Protein AF-A0A4R4JXH7-F1 (afdb_monomer)

Foldseek 3Di:
DDDDVQKDADPVFRKIKRFDADPVRHTQWIWIDHVVVRDIDTGGDQDDDFDPVDADDDPDPVLQVLVLQQLLCLQVAAPSLVPRPQADPLSNVVSNVHDPDNQFRPGWGWGDKDQCPPVQDDASNADFGMWTKTDTPDPDPAKIKIFTAHPVNHTRDIDIDGD

Structure (mmCIF, N/CA/C/O backbone):
data_AF-A0A4R4JXH7-F1
#
_entry.id   AF-A0A4R4JXH7-F1
#
loop_
_atom_site.group_PDB
_atom_site.id
_atom_site.type_symbol
_atom_site.label_atom_id
_atom_site.label_alt_id
_atom_site.label_comp_id
_atom_site.label_asym_id
_atom_site.label_entity_id
_atom_site.label_seq_id
_atom_site.pdbx_PDB_ins_code
_atom_site.Cartn_x
_atom_site.Cartn_y
_atom_site.Cartn_z
_atom_site.occupancy
_atom_site.B_iso_or_equiv
_atom_site.auth_seq_id
_atom_site.auth_comp_id
_atom_site.auth_asym_id
_atom_site.auth_atom_id
_atom_site.pdbx_PDB_model_num
ATOM 1 N N . MET A 1 1 ? 18.969 11.775 -13.639 1.00 89.25 1 MET A N 1
ATOM 2 C CA . MET A 1 1 ? 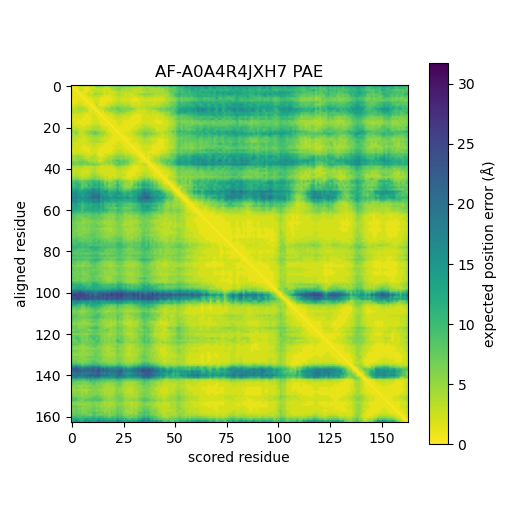19.242 12.101 -15.055 1.00 89.25 1 MET A CA 1
ATOM 3 C C . MET A 1 1 ? 18.867 10.934 -15.953 1.00 89.25 1 MET A C 1
ATOM 5 O O . MET A 1 1 ? 19.223 9.813 -15.602 1.00 89.25 1 MET A O 1
ATOM 9 N N . PRO A 1 2 ? 18.150 11.160 -17.067 1.00 93.50 2 PRO A N 1
ATOM 10 C CA . PRO A 1 2 ? 17.908 10.116 -18.061 1.00 93.50 2 PRO A CA 1
ATOM 11 C C . PRO A 1 2 ? 19.225 9.732 -18.748 1.00 93.50 2 PRO A C 1
ATOM 13 O O . PRO A 1 2 ? 20.011 10.609 -19.102 1.00 93.50 2 PRO A O 1
ATOM 16 N N . VAL A 1 3 ? 19.470 8.435 -18.922 1.00 94.94 3 VAL A N 1
ATOM 17 C CA . VAL A 1 3 ? 20.690 7.911 -19.578 1.00 94.94 3 VAL A CA 1
ATOM 18 C C . VAL A 1 3 ? 20.390 6.921 -20.703 1.00 94.94 3 VAL A C 1
ATOM 20 O O . VAL A 1 3 ? 21.246 6.672 -21.545 1.00 94.94 3 VAL A O 1
ATOM 23 N N . ALA A 1 4 ? 19.173 6.380 -20.737 1.00 93.25 4 ALA A N 1
ATOM 24 C CA . ALA A 1 4 ? 18.626 5.592 -21.833 1.00 93.25 4 ALA A CA 1
ATOM 25 C C . ALA A 1 4 ? 17.092 5.632 -21.763 1.00 93.25 4 ALA A C 1
ATOM 27 O O . ALA A 1 4 ? 16.517 6.175 -20.814 1.00 93.25 4 ALA A O 1
ATOM 28 N N . THR A 1 5 ? 16.420 5.033 -22.747 1.00 92.94 5 THR A N 1
ATOM 29 C CA . THR A 1 5 ? 14.971 4.807 -22.690 1.00 92.94 5 THR A CA 1
ATOM 30 C C . THR A 1 5 ? 14.612 4.085 -21.393 1.00 92.94 5 THR A C 1
ATOM 32 O O . THR A 1 5 ? 15.163 3.026 -21.111 1.00 92.94 5 THR A O 1
ATOM 35 N N . ASN A 1 6 ? 13.697 4.663 -20.609 1.00 94.25 6 ASN A N 1
ATOM 36 C CA . ASN A 1 6 ? 13.238 4.143 -19.316 1.00 94.25 6 ASN A CA 1
ATOM 37 C C . ASN A 1 6 ? 14.316 4.013 -18.223 1.00 94.25 6 ASN A C 1
ATOM 39 O O . ASN A 1 6 ? 14.006 3.494 -17.152 1.00 94.25 6 ASN A O 1
ATOM 43 N N . THR A 1 7 ? 15.542 4.502 -18.437 1.00 96.19 7 THR A N 1
ATOM 44 C CA . THR A 1 7 ? 16.637 4.397 -17.463 1.00 96.19 7 THR A CA 1
ATOM 45 C C . THR A 1 7 ? 17.077 5.764 -16.966 1.00 96.19 7 THR A C 1
ATOM 47 O O . THR A 1 7 ? 17.442 6.653 -17.742 1.00 96.19 7 THR A O 1
ATOM 50 N N . PHE A 1 8 ? 17.128 5.894 -15.646 1.00 96.50 8 PHE A N 1
ATOM 51 C CA . PHE A 1 8 ? 17.543 7.096 -14.941 1.00 96.50 8 PHE A CA 1
ATOM 52 C C . PHE A 1 8 ? 18.640 6.760 -13.933 1.00 96.50 8 PHE A C 1
ATOM 54 O O . PHE A 1 8 ? 18.604 5.711 -13.299 1.00 96.50 8 PHE A O 1
ATOM 61 N N . THR A 1 9 ? 19.603 7.660 -13.755 1.00 95.81 9 THR A N 1
ATOM 62 C CA . THR A 1 9 ? 20.640 7.565 -12.716 1.00 95.81 9 THR A CA 1
ATOM 63 C C . THR A 1 9 ? 20.560 8.749 -11.762 1.00 95.81 9 THR A C 1
ATOM 65 O O . THR A 1 9 ? 20.190 9.854 -12.174 1.00 95.81 9 THR A O 1
ATOM 68 N N . SER A 1 10 ? 20.904 8.535 -10.496 1.00 93.44 10 SER A N 1
ATOM 69 C CA . SER A 1 10 ? 21.142 9.623 -9.546 1.00 93.44 10 SER A CA 1
ATOM 70 C C . SER A 1 10 ? 22.451 10.349 -9.890 1.00 93.44 10 SER A C 1
ATOM 72 O O . SER A 1 10 ? 23.369 9.737 -10.434 1.00 93.44 10 SER A O 1
ATOM 74 N N . ASN A 1 11 ? 22.514 11.654 -9.605 1.00 92.38 11 ASN A N 1
ATOM 75 C CA . ASN A 1 11 ? 23.754 12.441 -9.693 1.00 92.38 11 ASN A CA 1
ATOM 76 C C . ASN A 1 11 ? 24.554 12.400 -8.384 1.00 92.38 11 ASN A C 1
ATOM 78 O O . ASN A 1 11 ? 25.752 12.656 -8.396 1.00 92.38 11 ASN A O 1
ATOM 82 N N . ASP A 1 12 ? 23.889 12.070 -7.275 1.00 92.00 12 ASP A N 1
ATOM 83 C CA . ASP A 1 12 ? 24.464 12.132 -5.927 1.00 92.00 12 ASP A CA 1
ATOM 84 C C . ASP A 1 12 ? 24.869 10.751 -5.401 1.00 92.00 12 ASP A C 1
ATOM 86 O O . ASP A 1 12 ? 25.605 10.635 -4.426 1.00 92.00 12 ASP A O 1
ATOM 90 N N . ARG A 1 13 ? 24.337 9.687 -6.011 1.00 90.94 13 ARG A N 1
ATOM 91 C CA . ARG A 1 13 ? 24.540 8.294 -5.600 1.00 90.94 13 ARG A CA 1
ATOM 92 C C . ARG A 1 13 ? 24.759 7.420 -6.823 1.00 90.94 13 ARG A C 1
ATOM 94 O O . ARG A 1 13 ? 24.193 7.695 -7.881 1.00 90.94 13 ARG A O 1
ATOM 101 N N . ASN A 1 14 ? 25.489 6.320 -6.670 1.00 93.06 14 ASN A N 1
ATOM 102 C CA . ASN A 1 14 ? 25.719 5.353 -7.743 1.00 93.06 14 ASN A CA 1
ATOM 103 C C . ASN A 1 14 ? 24.520 4.402 -7.926 1.00 93.06 14 ASN A C 1
ATOM 105 O O . ASN A 1 14 ? 24.636 3.174 -7.925 1.00 93.06 14 ASN A O 1
ATOM 109 N N . VAL A 1 15 ? 23.336 5.002 -8.045 1.00 95.06 15 VAL A N 1
ATOM 110 C CA . VAL A 1 15 ? 22.042 4.329 -8.089 1.00 95.06 15 VAL A CA 1
ATOM 111 C C . VAL A 1 15 ? 21.370 4.614 -9.422 1.00 95.06 15 VAL A C 1
ATOM 113 O O . VAL A 1 15 ? 21.328 5.759 -9.875 1.00 95.06 15 VAL A O 1
ATOM 116 N N . SER A 1 16 ? 20.792 3.581 -10.028 1.00 95.56 16 SER A N 1
ATOM 117 C CA . SER A 1 16 ? 19.998 3.699 -11.249 1.00 95.56 16 SER A CA 1
ATOM 118 C C . SER A 1 16 ? 18.668 2.966 -11.138 1.00 95.56 16 SER A C 1
ATOM 120 O O . SER A 1 16 ? 18.547 1.963 -10.439 1.00 95.56 16 SER A O 1
ATOM 122 N N . VAL A 1 17 ? 17.672 3.488 -11.844 1.00 96.62 17 VAL A N 1
ATOM 123 C CA . VAL A 1 17 ? 16.327 2.930 -11.955 1.00 96.62 17 VAL A CA 1
ATOM 124 C C . VAL A 1 17 ? 16.047 2.678 -13.427 1.00 96.62 17 VAL A C 1
ATOM 126 O O . VAL A 1 17 ? 16.239 3.571 -14.251 1.00 96.62 17 VAL A O 1
ATOM 129 N N . THR A 1 18 ? 15.600 1.471 -13.761 1.00 97.00 18 THR A N 1
ATOM 130 C CA . THR A 1 18 ? 15.134 1.119 -15.110 1.00 97.00 18 THR A CA 1
ATOM 131 C C . THR A 1 18 ? 13.687 0.666 -15.040 1.00 97.00 18 THR A C 1
ATOM 133 O O . THR A 1 18 ? 13.406 -0.336 -14.391 1.00 97.00 18 THR A O 1
ATOM 136 N N . PHE A 1 19 ? 12.772 1.384 -15.686 1.00 96.19 19 PHE A N 1
ATOM 137 C CA . PHE A 1 19 ? 11.359 1.014 -15.708 1.00 96.19 19 PHE A CA 1
ATOM 138 C C . PHE A 1 19 ? 11.099 -0.129 -16.689 1.00 96.19 19 PHE A C 1
ATOM 140 O O . PHE A 1 19 ? 11.513 -0.084 -17.850 1.00 96.19 19 PHE A O 1
ATOM 147 N N . THR A 1 20 ? 10.359 -1.128 -16.221 1.00 94.81 20 THR A N 1
ATOM 148 C CA . THR A 1 20 ? 9.8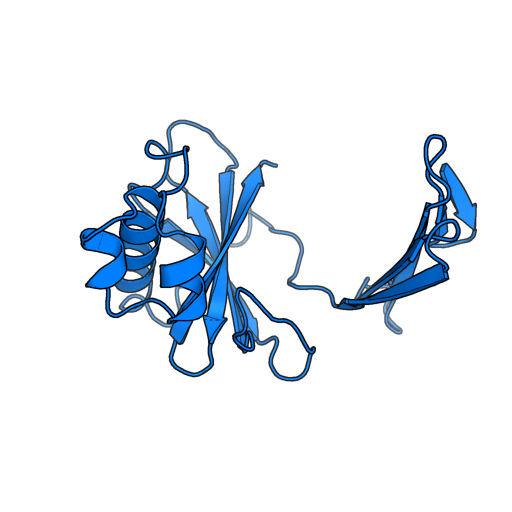50 -2.230 -17.038 1.00 94.81 20 THR A CA 1
ATOM 149 C C . THR A 1 20 ? 8.489 -1.831 -17.588 1.00 94.81 20 THR A C 1
ATOM 151 O O . THR A 1 20 ? 7.644 -1.342 -16.837 1.00 94.81 20 THR A O 1
ATOM 154 N N . VAL A 1 21 ? 8.274 -2.035 -18.888 1.00 93.50 21 VAL A N 1
ATOM 155 C CA . VAL A 1 21 ? 7.008 -1.734 -19.569 1.00 93.50 21 VAL A CA 1
ATOM 156 C C . VAL A 1 21 ? 6.416 -2.990 -20.202 1.00 93.50 21 VAL A C 1
ATOM 158 O O . VAL A 1 21 ? 7.158 -3.874 -20.633 1.00 93.50 21 VAL A O 1
ATOM 161 N N . ASP A 1 22 ? 5.089 -3.084 -20.240 1.00 90.25 22 ASP A N 1
ATOM 162 C CA . ASP A 1 22 ? 4.378 -4.125 -20.983 1.00 90.25 22 ASP A CA 1
ATOM 163 C C . ASP A 1 22 ? 4.354 -3.841 -22.499 1.00 90.25 22 ASP A C 1
ATOM 165 O O . ASP A 1 22 ? 4.856 -2.822 -22.981 1.00 90.25 22 ASP A O 1
ATOM 169 N N . ALA A 1 23 ? 3.741 -4.748 -23.267 1.00 90.88 23 ALA A N 1
ATOM 170 C CA . ALA A 1 23 ? 3.596 -4.614 -24.719 1.00 90.88 23 ALA A CA 1
ATOM 171 C C . ALA A 1 23 ? 2.777 -3.381 -25.156 1.00 90.88 23 ALA A C 1
ATOM 173 O O . ALA A 1 23 ? 2.876 -2.964 -26.308 1.00 90.88 23 ALA A O 1
ATOM 174 N N . ASN A 1 24 ? 1.991 -2.794 -24.250 1.00 89.94 24 ASN A N 1
ATOM 175 C CA . ASN A 1 24 ? 1.190 -1.594 -24.487 1.00 89.94 24 ASN A CA 1
ATOM 176 C C . ASN A 1 24 ? 1.921 -0.310 -24.049 1.00 89.94 24 ASN A C 1
ATOM 178 O O . ASN A 1 24 ? 1.366 0.781 -24.158 1.00 89.94 24 ASN A O 1
ATOM 182 N N . GLY A 1 25 ? 3.157 -0.422 -23.551 1.00 88.25 25 GLY A N 1
ATOM 183 C CA . GLY A 1 25 ? 3.945 0.703 -23.053 1.00 88.25 25 GLY A CA 1
ATOM 184 C C . GLY A 1 25 ? 3.597 1.130 -21.625 1.00 88.25 25 GLY A C 1
ATOM 185 O O . GLY A 1 25 ? 4.092 2.161 -21.165 1.00 88.25 25 GLY A O 1
ATOM 186 N N . HIS A 1 26 ? 2.781 0.369 -20.892 1.00 88.25 26 HIS A N 1
ATOM 187 C CA . HIS A 1 26 ? 2.486 0.674 -19.496 1.00 88.25 26 HIS A CA 1
ATOM 188 C C . HIS A 1 26 ? 3.615 0.200 -18.591 1.00 88.25 26 HIS A C 1
ATOM 190 O O . HIS A 1 26 ? 4.045 -0.947 -18.666 1.00 88.25 26 HIS A O 1
ATOM 196 N N . VAL A 1 27 ? 4.053 1.060 -17.671 1.00 90.25 27 VAL A N 1
ATOM 197 C CA . VAL A 1 27 ? 5.014 0.674 -16.632 1.00 90.25 27 VAL A CA 1
ATOM 198 C C . VAL A 1 27 ? 4.399 -0.395 -15.729 1.00 90.25 27 VAL A C 1
ATOM 200 O O . VAL A 1 27 ? 3.349 -0.151 -15.130 1.00 90.25 27 VAL A O 1
ATOM 203 N N . THR A 1 28 ? 5.077 -1.534 -15.592 1.00 89.81 28 THR A N 1
ATOM 204 C CA . THR A 1 28 ? 4.697 -2.681 -14.743 1.00 89.81 28 THR A CA 1
ATOM 205 C C . THR A 1 28 ? 5.596 -2.849 -13.520 1.00 89.81 28 THR A C 1
ATOM 207 O O . THR A 1 28 ? 5.284 -3.629 -12.622 1.00 89.81 28 THR A O 1
ATOM 210 N N . GLY A 1 29 ? 6.687 -2.092 -13.451 1.00 92.75 29 GLY A N 1
ATOM 211 C CA . GLY A 1 29 ? 7.618 -2.084 -12.333 1.00 92.75 29 GLY A CA 1
ATOM 212 C C . GLY A 1 29 ? 8.900 -1.351 -12.696 1.00 92.75 29 GLY A C 1
ATOM 213 O O . GLY A 1 29 ? 8.983 -0.680 -13.728 1.00 92.75 29 GLY A O 1
ATOM 214 N N . PHE A 1 30 ? 9.915 -1.496 -11.860 1.00 94.75 30 PHE A N 1
ATOM 215 C CA . PHE A 1 30 ? 11.257 -1.027 -12.161 1.00 94.75 30 PHE A CA 1
ATOM 216 C C . PHE A 1 30 ? 12.312 -1.908 -11.507 1.00 94.75 30 PHE A C 1
ATOM 218 O O . PHE A 1 30 ? 12.058 -2.577 -10.511 1.00 94.75 30 PHE A O 1
ATOM 225 N N . THR A 1 31 ? 13.521 -1.863 -12.045 1.00 96.50 31 THR A N 1
ATOM 226 C CA . THR A 1 31 ? 14.705 -2.423 -11.405 1.00 96.50 31 THR A CA 1
ATOM 227 C C . THR A 1 31 ? 15.519 -1.295 -10.791 1.00 96.50 31 THR A C 1
ATOM 229 O O . THR A 1 31 ? 15.938 -0.378 -11.501 1.00 96.50 31 THR A O 1
ATOM 232 N N . LEU A 1 32 ? 15.749 -1.369 -9.481 1.00 95.44 32 LEU A N 1
ATOM 233 C CA . LEU A 1 32 ? 16.699 -0.537 -8.753 1.00 95.44 32 LEU A CA 1
ATOM 234 C C . LEU A 1 32 ? 18.060 -1.226 -8.760 1.00 95.44 32 LEU A C 1
ATOM 236 O O . LEU A 1 32 ? 18.158 -2.386 -8.366 1.00 95.44 32 LEU A O 1
ATOM 240 N N . LYS A 1 33 ? 19.105 -0.511 -9.164 1.00 96.06 33 LYS A N 1
ATOM 241 C CA . LYS A 1 33 ? 20.493 -0.962 -9.046 1.00 96.06 33 LYS A CA 1
ATOM 242 C C . LYS A 1 33 ? 21.270 0.038 -8.214 1.00 96.06 33 LYS A C 1
ATOM 244 O O . LYS A 1 33 ? 21.353 1.198 -8.610 1.00 96.06 33 LYS A O 1
ATOM 249 N N . ASP A 1 34 ? 21.853 -0.419 -7.117 1.00 94.25 34 ASP A N 1
ATOM 250 C CA . ASP A 1 34 ? 22.829 0.319 -6.320 1.00 94.25 34 ASP A CA 1
ATOM 251 C C . ASP A 1 34 ? 24.195 -0.340 -6.531 1.00 94.25 34 ASP A C 1
ATOM 253 O O . ASP A 1 34 ? 24.448 -1.454 -6.066 1.00 94.25 34 ASP A O 1
ATOM 257 N N . LYS A 1 35 ? 25.062 0.321 -7.301 1.00 88.00 35 LYS A N 1
ATOM 258 C CA . LYS A 1 35 ? 26.366 -0.240 -7.668 1.00 88.00 35 LYS A CA 1
ATOM 259 C C . LYS A 1 35 ? 27.373 -0.181 -6.527 1.00 88.00 35 LYS A C 1
ATOM 261 O O . LYS A 1 35 ? 28.286 -1.001 -6.526 1.00 88.00 35 LYS A O 1
ATOM 266 N N . ASP A 1 36 ? 27.208 0.735 -5.577 1.00 90.69 36 ASP A N 1
ATOM 267 C CA . ASP A 1 36 ? 28.113 0.830 -4.429 1.00 90.69 36 ASP A CA 1
ATOM 268 C C . ASP A 1 36 ? 27.884 -0.352 -3.478 1.00 90.69 36 ASP A C 1
ATOM 270 O O . ASP A 1 36 ? 28.831 -0.896 -2.914 1.00 90.69 36 ASP A O 1
ATOM 274 N N . GLN A 1 37 ? 26.633 -0.808 -3.368 1.00 89.88 37 GLN A N 1
ATOM 275 C CA . GLN A 1 37 ? 26.253 -1.975 -2.566 1.00 89.88 37 GLN A CA 1
ATOM 276 C C . GLN A 1 37 ? 26.241 -3.295 -3.355 1.00 89.88 37 GLN A C 1
ATOM 278 O O . GLN A 1 37 ? 25.985 -4.351 -2.779 1.00 89.88 37 GLN A O 1
ATOM 283 N N . GLY A 1 38 ? 26.487 -3.259 -4.671 1.00 90.56 38 GLY A N 1
ATOM 284 C CA . GLY A 1 38 ? 26.383 -4.435 -5.544 1.00 90.56 38 GLY A CA 1
ATOM 285 C C . GLY A 1 38 ? 24.976 -5.044 -5.573 1.00 90.56 38 GLY A C 1
ATOM 286 O O . GLY A 1 38 ? 24.824 -6.248 -5.768 1.00 90.56 38 GLY A O 1
ATOM 287 N N . TYR A 1 39 ? 23.953 -4.222 -5.339 1.00 90.38 39 TYR A N 1
ATOM 288 C CA . TYR A 1 39 ? 22.582 -4.649 -5.105 1.00 90.38 39 TYR A CA 1
ATOM 289 C C . TYR A 1 39 ? 21.685 -4.357 -6.308 1.00 90.38 39 TYR A C 1
ATOM 291 O O . TYR A 1 39 ? 21.728 -3.273 -6.893 1.00 90.38 39 TYR A O 1
ATOM 299 N N . GLU A 1 40 ? 20.829 -5.318 -6.647 1.00 93.88 40 GLU A N 1
ATOM 300 C CA . GLU A 1 40 ? 19.814 -5.193 -7.688 1.00 93.88 40 GLU A CA 1
ATOM 301 C C . GLU A 1 40 ? 18.476 -5.746 -7.189 1.00 93.88 40 GLU A C 1
ATOM 303 O O . GLU A 1 40 ? 18.408 -6.864 -6.677 1.00 93.88 40 GLU A O 1
ATOM 308 N N . ARG A 1 41 ? 17.402 -4.966 -7.350 1.00 92.94 41 ARG A N 1
ATOM 309 C CA . ARG A 1 41 ? 16.046 -5.341 -6.932 1.00 92.94 41 ARG A CA 1
ATOM 310 C C . ARG A 1 41 ? 15.037 -5.024 -8.015 1.00 92.94 41 ARG A C 1
ATOM 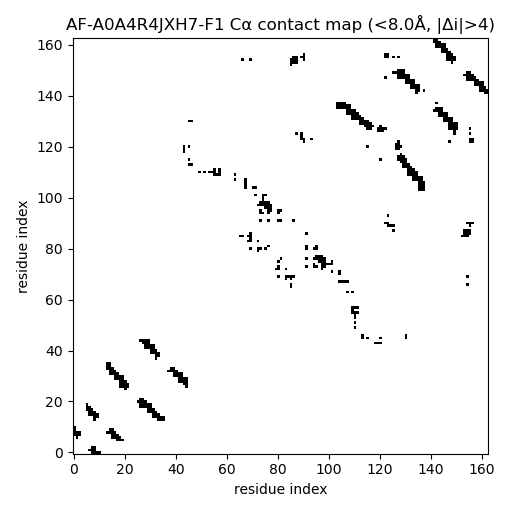312 O O . ARG A 1 41 ? 14.932 -3.874 -8.436 1.00 92.94 41 ARG A O 1
ATOM 319 N N . ALA A 1 42 ? 14.236 -6.014 -8.389 1.00 93.06 42 ALA A N 1
ATOM 320 C CA . ALA A 1 42 ? 13.005 -5.778 -9.127 1.00 93.06 42 ALA A CA 1
ATOM 321 C C . ALA A 1 42 ? 11.897 -5.343 -8.155 1.00 93.06 42 ALA A C 1
ATOM 323 O O . ALA A 1 42 ? 11.656 -5.995 -7.138 1.00 93.06 42 ALA A O 1
ATOM 324 N N . VAL A 1 43 ? 11.233 -4.238 -8.471 1.00 91.25 43 VAL A N 1
ATOM 325 C CA . VAL A 1 43 ? 10.119 -3.675 -7.713 1.00 91.25 43 VAL A CA 1
ATOM 326 C C . VAL A 1 43 ? 8.892 -3.669 -8.626 1.00 91.25 43 VAL A C 1
ATOM 328 O O . VAL A 1 43 ? 8.891 -2.960 -9.637 1.00 91.25 43 VAL A O 1
ATOM 331 N N . PRO A 1 44 ? 7.859 -4.475 -8.331 1.00 90.00 44 PRO A N 1
ATOM 332 C CA . PRO A 1 44 ? 6.640 -4.495 -9.127 1.00 90.00 44 PRO A CA 1
ATOM 333 C C . PRO A 1 44 ? 5.845 -3.203 -8.929 1.00 90.00 44 PRO A C 1
ATOM 335 O O . PRO A 1 44 ? 5.951 -2.520 -7.910 1.00 90.00 44 PRO A O 1
ATOM 338 N N . ARG A 1 45 ? 4.989 -2.880 -9.895 1.00 87.88 45 ARG A N 1
ATOM 339 C CA . ARG A 1 45 ? 4.016 -1.802 -9.743 1.00 87.88 45 ARG A CA 1
ATOM 340 C C . ARG A 1 45 ? 2.918 -2.203 -8.757 1.00 87.88 45 ARG A C 1
ATOM 342 O O . ARG A 1 45 ? 2.247 -3.221 -8.940 1.00 87.88 45 ARG A O 1
ATOM 349 N N . ILE A 1 46 ? 2.714 -1.342 -7.764 1.00 85.00 46 ILE A N 1
ATOM 350 C CA . ILE A 1 46 ? 1.759 -1.538 -6.669 1.00 85.00 46 ILE A CA 1
ATOM 351 C C . ILE A 1 46 ? 0.314 -1.157 -7.043 1.00 85.00 46 ILE A C 1
ATOM 353 O O . ILE A 1 46 ? -0.634 -1.694 -6.492 1.00 85.00 46 ILE A O 1
ATOM 357 N N . GLY A 1 47 ? 0.120 -0.287 -8.036 1.00 76.50 47 GLY A N 1
ATOM 358 C CA . GLY A 1 47 ? -1.217 0.090 -8.496 1.00 76.50 47 GLY A CA 1
ATOM 359 C C . GLY A 1 47 ? -1.199 1.108 -9.636 1.00 76.50 47 GLY A C 1
ATOM 360 O O . GLY A 1 47 ? -0.130 1.616 -10.005 1.00 76.50 47 GLY A O 1
ATOM 361 N N . PRO A 1 48 ? -2.355 1.396 -10.253 1.00 74.00 48 PRO A N 1
ATOM 362 C CA . PRO A 1 48 ? -2.474 2.462 -11.244 1.00 74.00 48 PRO A CA 1
ATOM 363 C C . PRO A 1 48 ? -2.176 3.838 -10.624 1.00 74.00 48 PRO A C 1
ATOM 365 O O . PRO A 1 48 ? -2.176 4.002 -9.408 1.00 74.00 48 PRO A O 1
ATOM 368 N N . LEU A 1 49 ? -1.902 4.844 -11.466 1.00 71.50 49 LEU A N 1
ATOM 369 C CA . LEU A 1 49 ? -1.875 6.227 -10.977 1.00 71.50 49 LEU A CA 1
ATOM 370 C C . LEU A 1 49 ? -3.290 6.628 -10.563 1.00 71.50 49 LEU A C 1
ATOM 372 O O . LEU A 1 49 ? -4.248 6.324 -11.276 1.00 71.50 49 LEU A O 1
ATOM 376 N N . VAL A 1 50 ? -3.406 7.323 -9.435 1.00 69.88 50 VAL A N 1
ATOM 377 C CA . VAL A 1 50 ? -4.702 7.769 -8.933 1.00 69.88 50 VAL A CA 1
ATOM 378 C C . VAL A 1 50 ? -5.301 8.818 -9.869 1.00 69.88 50 VAL A C 1
ATOM 380 O O . VAL A 1 50 ? -4.739 9.901 -10.078 1.00 69.88 50 VAL A O 1
ATOM 383 N N . ASP A 1 51 ? -6.469 8.488 -10.413 1.00 70.38 51 ASP A N 1
ATOM 384 C CA . ASP A 1 51 ? -7.301 9.384 -11.204 1.00 70.38 51 ASP A CA 1
ATOM 385 C C . ASP A 1 51 ? -8.499 9.838 -10.364 1.00 70.38 51 ASP A C 1
ATOM 387 O O . ASP A 1 51 ? -9.525 9.166 -10.300 1.00 70.38 51 ASP A O 1
ATOM 391 N N . ALA A 1 52 ? -8.353 11.002 -9.728 1.00 64.31 52 ALA A N 1
ATOM 392 C CA . ALA A 1 52 ? -9.373 11.606 -8.870 1.00 64.31 52 ALA A CA 1
ATOM 393 C C . ALA A 1 52 ? -10.684 11.947 -9.606 1.00 64.31 52 ALA A C 1
ATOM 395 O O . ALA A 1 52 ? -11.685 12.257 -8.965 1.00 64.31 52 ALA A O 1
ATOM 396 N N . THR A 1 53 ? -10.695 11.910 -10.944 1.00 66.00 53 THR A N 1
ATOM 397 C CA . THR A 1 53 ? -11.903 12.168 -11.741 1.00 66.00 53 THR A CA 1
ATOM 398 C C . THR A 1 53 ? -12.798 10.938 -11.874 1.00 66.00 53 THR A C 1
ATOM 400 O O . THR A 1 53 ? -13.967 11.066 -12.243 1.00 66.00 53 THR A O 1
ATOM 403 N N . LYS A 1 54 ? -12.278 9.747 -11.550 1.00 67.06 54 LYS A N 1
ATOM 404 C CA . LYS A 1 54 ? -13.030 8.495 -11.577 1.00 67.06 54 LYS A CA 1
ATOM 405 C C . LYS A 1 54 ? -13.474 8.122 -10.173 1.00 67.06 54 LYS A C 1
ATOM 407 O O . LYS A 1 54 ? -12.660 7.836 -9.303 1.00 67.06 54 LYS A O 1
ATOM 412 N N . THR A 1 55 ? -14.784 8.082 -9.974 1.00 65.00 55 THR A N 1
ATOM 413 C CA . THR A 1 55 ? -15.397 7.553 -8.759 1.00 65.00 55 THR A CA 1
ATOM 414 C C . THR A 1 55 ? -15.756 6.089 -8.969 1.00 65.00 55 THR A C 1
ATOM 416 O O . THR A 1 55 ? -16.514 5.739 -9.873 1.00 65.00 55 THR A O 1
ATOM 419 N N . TYR A 1 56 ? -15.209 5.224 -8.122 1.00 74.06 56 TYR A N 1
ATOM 420 C CA . TYR A 1 56 ? -15.580 3.818 -8.067 1.00 74.06 56 TYR A CA 1
ATOM 421 C C . TYR A 1 56 ? -16.450 3.595 -6.833 1.00 74.06 56 TYR A C 1
ATOM 423 O O . TYR A 1 56 ? -16.199 4.166 -5.772 1.00 74.06 56 TYR A O 1
ATOM 431 N N . ALA A 1 57 ? -17.503 2.792 -6.971 1.00 80.19 57 ALA A N 1
ATOM 432 C CA . ALA A 1 57 ? -18.246 2.336 -5.806 1.00 80.19 57 ALA A CA 1
ATOM 433 C C . ALA A 1 57 ? -17.349 1.399 -4.989 1.00 80.19 57 ALA A C 1
ATOM 435 O O . ALA A 1 57 ? -16.679 0.546 -5.572 1.00 80.19 57 ALA A O 1
ATOM 436 N N . ASP A 1 58 ? -17.352 1.552 -3.665 1.00 84.12 58 ASP A N 1
ATOM 437 C CA . ASP A 1 58 ? -16.670 0.615 -2.775 1.00 84.12 58 ASP A CA 1
ATOM 438 C C . ASP A 1 58 ? -17.328 -0.770 -2.925 1.00 84.12 58 ASP A C 1
ATOM 440 O O . ASP A 1 58 ? -18.527 -0.897 -2.643 1.00 84.12 58 ASP A O 1
ATOM 444 N N . 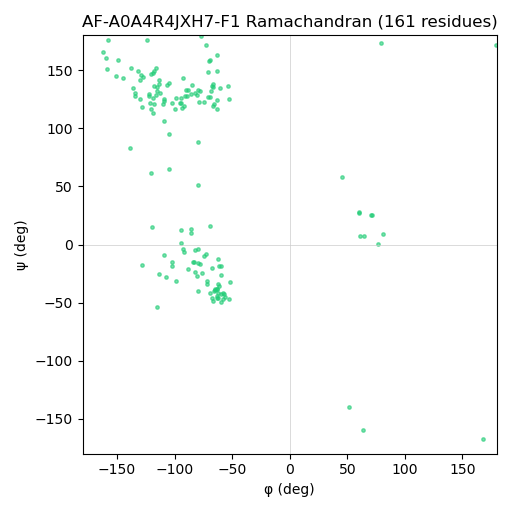PRO A 1 59 ? -16.598 -1.795 -3.405 1.00 85.69 59 PRO A N 1
ATOM 445 C CA . PRO A 1 59 ? -17.154 -3.133 -3.569 1.00 85.69 59 PRO A CA 1
ATOM 446 C C . PRO A 1 59 ? -17.482 -3.798 -2.223 1.00 85.69 59 PRO A C 1
ATOM 448 O O . PRO A 1 59 ? -18.310 -4.709 -2.194 1.00 85.69 59 PRO A O 1
ATOM 451 N N . ASP A 1 60 ? -16.881 -3.340 -1.119 1.00 87.69 60 ASP A N 1
ATOM 452 C CA . ASP A 1 60 ? -17.196 -3.776 0.242 1.00 87.69 60 ASP A CA 1
ATOM 453 C C . ASP A 1 60 ? -17.217 -2.581 1.217 1.00 87.69 60 ASP A C 1
ATOM 455 O O . ASP A 1 60 ? -16.270 -2.358 1.979 1.00 87.69 60 ASP A O 1
ATOM 459 N N . PRO A 1 61 ? -18.344 -1.847 1.290 1.00 86.88 61 PRO A N 1
ATOM 460 C CA . PRO A 1 61 ? -18.491 -0.703 2.189 1.00 86.88 61 PRO A CA 1
ATOM 461 C C . PRO A 1 61 ? -18.314 -1.046 3.675 1.00 86.88 61 PRO A C 1
ATOM 463 O O . PRO A 1 61 ? -18.088 -0.157 4.497 1.00 86.88 61 PRO A O 1
ATOM 466 N N . SER A 1 62 ? -18.430 -2.326 4.051 1.00 91.06 62 SER A N 1
ATOM 467 C CA . SER A 1 62 ? -18.233 -2.775 5.433 1.00 91.06 62 SER A CA 1
ATOM 468 C C . SER A 1 62 ? -16.752 -2.877 5.820 1.00 91.06 62 SER A C 1
ATOM 470 O O . SER A 1 62 ? -16.421 -2.919 7.011 1.00 91.06 62 SER A O 1
ATOM 472 N N . ARG A 1 63 ? -15.856 -2.905 4.827 1.00 92.88 63 ARG A N 1
ATOM 473 C CA . ARG A 1 63 ? -14.403 -2.998 4.995 1.00 92.88 63 ARG A CA 1
ATOM 474 C C . ARG A 1 63 ? -13.774 -1.657 5.341 1.00 92.88 63 ARG A C 1
ATOM 476 O O . ARG A 1 63 ? -12.921 -1.604 6.227 1.00 92.88 63 ARG A O 1
ATOM 483 N N . THR A 1 64 ? -14.236 -0.576 4.717 1.00 93.00 64 THR A N 1
ATOM 484 C CA . THR A 1 64 ? -13.695 0.777 4.919 1.00 93.00 64 THR A CA 1
ATOM 485 C C . THR A 1 64 ? -13.640 1.202 6.399 1.00 93.00 64 THR A C 1
ATOM 487 O O . THR A 1 64 ? -12.571 1.622 6.850 1.00 93.00 64 THR A O 1
ATOM 490 N N . PRO A 1 65 ? -14.698 1.027 7.222 1.00 93.44 65 PRO A N 1
ATOM 491 C CA . PRO A 1 65 ? -14.631 1.342 8.652 1.00 93.44 65 PRO A CA 1
ATOM 492 C C . PRO A 1 65 ? -13.614 0.499 9.434 1.00 93.44 65 PRO A C 1
ATOM 494 O O . PRO A 1 65 ? -12.992 1.001 10.367 1.00 93.44 65 PRO A O 1
ATOM 497 N N . LYS A 1 66 ? -13.415 -0.774 9.063 1.00 95.31 66 LYS A N 1
ATOM 498 C CA . LYS A 1 66 ? -12.438 -1.659 9.723 1.00 95.31 66 LYS A CA 1
ATOM 499 C C . LYS A 1 66 ? -11.009 -1.216 9.427 1.00 95.31 66 LYS A C 1
ATOM 501 O O . LYS A 1 66 ? -10.182 -1.183 10.334 1.00 95.31 66 LYS A O 1
ATOM 506 N N . ILE A 1 67 ? -10.744 -0.836 8.177 1.00 95.50 67 ILE A N 1
ATOM 507 C CA . ILE A 1 67 ? -9.454 -0.279 7.763 1.00 95.50 67 ILE A CA 1
ATOM 508 C C . ILE A 1 67 ? -9.194 1.045 8.480 1.00 95.50 67 ILE A C 1
ATOM 510 O O . ILE A 1 67 ? -8.110 1.230 9.019 1.00 95.50 67 ILE A O 1
ATOM 514 N N . LEU A 1 68 ? -10.188 1.934 8.566 1.00 93.81 68 LEU A N 1
ATOM 515 C CA . LEU A 1 68 ? -10.046 3.185 9.313 1.00 93.81 68 LEU A CA 1
ATOM 516 C C . LEU A 1 68 ? -9.647 2.934 10.777 1.00 93.81 68 LEU A C 1
ATOM 518 O O . LEU A 1 68 ? -8.719 3.573 11.264 1.00 93.81 68 LEU A O 1
ATOM 522 N N . LEU A 1 69 ? -10.292 1.980 11.456 1.00 94.56 69 LEU A N 1
ATOM 523 C CA . LEU A 1 69 ? -9.943 1.612 12.833 1.00 94.56 69 LEU A CA 1
ATOM 524 C C . LEU A 1 69 ? -8.516 1.056 12.949 1.00 94.56 69 LEU A C 1
ATOM 526 O O . LEU A 1 69 ? -7.797 1.416 13.878 1.00 94.56 69 LEU A O 1
ATOM 530 N N . ALA A 1 70 ? -8.089 0.213 12.005 1.00 95.69 70 ALA A N 1
ATOM 531 C CA . ALA A 1 70 ? -6.725 -0.312 11.967 1.00 95.69 70 ALA A CA 1
ATOM 532 C C . ALA A 1 70 ? -5.687 0.812 11.794 1.00 95.69 70 ALA A C 1
ATOM 534 O O . ALA A 1 70 ? -4.718 0.878 12.546 1.00 95.69 70 ALA A O 1
ATOM 535 N N . LEU A 1 71 ? -5.926 1.745 10.871 1.00 94.19 71 LEU A N 1
ATOM 536 C CA . LEU A 1 71 ? -5.045 2.893 10.636 1.00 94.19 71 LEU A CA 1
ATOM 537 C C . LEU A 1 71 ? -4.994 3.840 11.844 1.00 94.19 71 LEU A C 1
ATOM 539 O O . LEU A 1 71 ? -3.928 4.327 12.213 1.00 94.19 71 LEU A O 1
ATOM 543 N N . GLN A 1 72 ? -6.128 4.070 12.509 1.00 92.88 72 GLN A N 1
ATOM 544 C CA . GLN A 1 72 ? -6.173 4.849 13.749 1.00 92.88 72 GLN A CA 1
ATOM 545 C C . GLN A 1 72 ? -5.376 4.177 14.875 1.00 92.88 72 GLN A C 1
ATOM 547 O O . GLN A 1 72 ? -4.674 4.865 15.617 1.00 92.88 72 GLN A O 1
ATOM 552 N N . ALA A 1 73 ? -5.429 2.848 14.978 1.00 94.75 73 ALA A N 1
ATOM 553 C CA . ALA A 1 73 ? -4.612 2.099 15.926 1.00 94.75 73 ALA A CA 1
ATOM 554 C C . ALA A 1 73 ? -3.109 2.190 15.591 1.00 94.75 73 ALA A C 1
ATOM 556 O O . ALA A 1 73 ? -2.305 2.389 16.498 1.00 94.75 73 ALA A O 1
ATOM 557 N N . MET A 1 74 ? -2.731 2.131 14.305 1.00 93.88 74 MET A N 1
ATOM 558 C CA . MET A 1 74 ? -1.348 2.354 13.840 1.00 93.88 74 MET A CA 1
ATOM 559 C C . MET A 1 74 ? -0.824 3.741 14.200 1.00 93.88 74 MET A C 1
ATOM 561 O O . MET A 1 74 ? 0.300 3.858 14.676 1.00 93.88 74 MET A O 1
ATOM 565 N N . ILE A 1 75 ? -1.637 4.786 14.040 1.00 91.44 75 ILE A N 1
ATOM 566 C CA . ILE A 1 75 ? -1.279 6.142 14.474 1.00 91.44 75 ILE A CA 1
ATOM 567 C C . ILE A 1 75 ? -1.020 6.187 15.979 1.00 91.44 75 ILE A C 1
ATOM 569 O O . ILE A 1 75 ? -0.026 6.761 16.416 1.00 91.44 75 ILE A O 1
ATOM 573 N N . GLN A 1 76 ? -1.938 5.633 16.772 1.00 91.88 76 GLN A N 1
ATOM 574 C CA . GLN A 1 76 ? -1.886 5.739 18.230 1.00 91.88 76 GLN A CA 1
ATOM 575 C C . GLN A 1 76 ? -0.762 4.896 18.840 1.00 91.88 76 GLN A C 1
ATOM 577 O O . GLN A 1 76 ? -0.212 5.278 19.873 1.00 91.88 76 GLN A O 1
ATOM 582 N N . GLY A 1 77 ? -0.430 3.764 18.217 1.00 92.94 77 GLY A N 1
ATOM 583 C CA . GLY A 1 77 ? 0.532 2.811 18.752 1.00 92.94 77 GLY A CA 1
ATOM 584 C C . GLY A 1 77 ? 0.077 2.185 20.075 1.00 92.94 77 GLY A C 1
ATOM 585 O O . GLY A 1 77 ? -1.109 2.176 20.433 1.00 92.94 77 GLY A O 1
ATOM 586 N N . GLY A 1 78 ? 1.045 1.647 20.817 1.00 94.12 78 GLY A N 1
ATOM 587 C CA . GLY A 1 78 ? 0.856 1.102 22.160 1.00 94.12 78 GLY A CA 1
ATOM 588 C C . GLY A 1 78 ? -0.286 0.086 22.265 1.00 94.12 78 GLY A C 1
ATOM 589 O O . GLY A 1 78 ? -0.504 -0.744 21.386 1.00 94.12 78 GLY A O 1
ATOM 590 N N . LYS A 1 79 ? -1.051 0.166 23.357 1.00 93.88 79 LYS A N 1
ATOM 591 C CA . LYS A 1 79 ? -2.095 -0.818 23.677 1.00 93.88 79 LYS A CA 1
ATOM 592 C C . LYS A 1 79 ? -3.214 -0.897 22.627 1.00 93.88 79 LYS A C 1
ATOM 594 O O . LYS A 1 79 ? -3.726 -1.978 22.359 1.00 93.88 79 LYS A O 1
ATOM 599 N N . GLN A 1 80 ? -3.581 0.235 22.024 1.00 91.94 80 GLN A N 1
ATOM 600 C CA . GLN A 1 80 ? -4.627 0.279 20.994 1.00 91.94 80 GLN A CA 1
ATOM 601 C C . GLN A 1 80 ? -4.204 -0.500 19.748 1.00 91.94 80 GLN A C 1
ATOM 603 O O . GLN A 1 80 ? -5.005 -1.225 19.163 1.00 91.94 80 GLN A O 1
ATOM 608 N N . LEU A 1 81 ? -2.922 -0.413 19.391 1.00 95.56 81 LEU A N 1
ATOM 609 C CA . LEU A 1 81 ? -2.340 -1.208 18.322 1.00 95.56 81 LEU A CA 1
ATOM 610 C C . LEU A 1 81 ? -2.279 -2.701 18.665 1.00 95.56 81 LEU A C 1
ATOM 612 O O . LEU A 1 81 ? -2.655 -3.543 17.847 1.00 95.56 81 LEU A O 1
ATOM 616 N N . GLU A 1 82 ? -1.828 -3.036 19.874 1.00 94.94 82 GLU A N 1
ATOM 617 C CA . GLU A 1 82 ? -1.720 -4.425 20.338 1.00 94.94 82 GLU A CA 1
ATOM 618 C C . GLU A 1 82 ? -3.071 -5.156 20.271 1.00 94.94 82 GLU A C 1
ATOM 620 O O . GLU A 1 82 ? -3.144 -6.297 19.798 1.00 94.94 82 GLU A O 1
ATOM 625 N N . GLU A 1 83 ? -4.152 -4.485 20.674 1.00 94.94 83 GLU A N 1
ATOM 626 C CA . GLU A 1 83 ? -5.508 -5.045 20.744 1.00 94.94 83 GLU A CA 1
ATOM 627 C C . GLU A 1 83 ? -6.265 -5.007 19.403 1.00 94.94 83 GLU A C 1
ATOM 629 O O . GLU A 1 83 ? -7.259 -5.717 19.234 1.00 94.94 83 GLU A O 1
ATOM 634 N N . ALA A 1 84 ? -5.795 -4.240 18.415 1.00 96.06 84 ALA A N 1
ATOM 635 C CA . ALA A 1 84 ? -6.475 -4.092 17.132 1.00 96.06 84 ALA A CA 1
ATOM 636 C C . ALA A 1 84 ? -6.494 -5.407 16.332 1.00 96.06 84 ALA A C 1
ATOM 638 O O . ALA A 1 84 ? -5.459 -5.972 15.981 1.00 96.06 84 ALA A O 1
ATOM 639 N N . SER A 1 85 ? -7.682 -5.913 16.002 1.00 95.31 85 SER A N 1
ATOM 640 C CA . SER A 1 85 ? -7.846 -7.173 15.261 1.00 95.31 85 SER A CA 1
ATOM 641 C C . SER A 1 85 ? -7.633 -7.044 13.750 1.00 95.31 85 SER A C 1
ATOM 643 O O . SER A 1 85 ? -7.452 -8.052 13.078 1.00 95.31 85 SER A O 1
ATOM 645 N N . GLY A 1 86 ? -7.644 -5.821 13.213 1.00 96.62 86 GLY A N 1
ATOM 646 C CA . GLY A 1 86 ? -7.519 -5.542 11.778 1.00 96.62 86 GLY A CA 1
ATOM 647 C C . GLY A 1 86 ? -6.084 -5.442 11.255 1.00 96.62 86 GLY A C 1
ATOM 648 O O . GLY A 1 86 ? -5.897 -4.926 10.158 1.00 96.62 86 GLY A O 1
ATOM 649 N N . LEU A 1 87 ? -5.084 -5.873 12.031 1.00 98.00 87 LEU A N 1
ATOM 650 C CA . LEU A 1 87 ? -3.661 -5.690 11.731 1.00 98.00 87 LEU A CA 1
ATOM 651 C C . LEU A 1 87 ? -2.883 -6.997 11.831 1.00 98.00 87 LEU A C 1
ATOM 653 O O . LEU A 1 87 ? -3.152 -7.827 12.705 1.00 98.00 87 LEU A O 1
ATOM 657 N N . THR A 1 88 ? -1.876 -7.146 10.975 1.00 98.00 88 THR A N 1
ATOM 658 C CA . THR A 1 88 ? -0.914 -8.250 11.061 1.00 98.00 88 THR A CA 1
ATOM 659 C C . THR A 1 88 ? -0.007 -8.105 12.285 1.00 98.00 88 THR A C 1
ATOM 661 O O . THR A 1 88 ? 0.167 -7.020 12.844 1.00 98.00 88 THR A O 1
ATOM 664 N N . LEU A 1 89 ? 0.601 -9.213 12.723 1.00 97.00 89 LEU A N 1
ATOM 665 C CA . LEU A 1 89 ? 1.542 -9.193 13.850 1.00 97.00 89 LEU A CA 1
ATOM 666 C C . LEU A 1 89 ? 2.791 -8.352 13.550 1.00 97.00 89 LEU A C 1
ATOM 668 O O . LEU A 1 89 ? 3.267 -7.646 14.437 1.00 97.00 89 LEU A O 1
ATOM 672 N N . GLY A 1 90 ? 3.295 -8.403 12.312 1.00 96.62 90 GLY A N 1
ATOM 673 C CA . GLY A 1 90 ? 4.436 -7.594 11.882 1.00 96.62 90 GLY A CA 1
ATOM 674 C C . GLY A 1 90 ? 4.130 -6.099 11.949 1.00 96.62 90 GLY A C 1
ATOM 675 O O . GLY A 1 90 ? 4.895 -5.354 12.556 1.00 96.62 9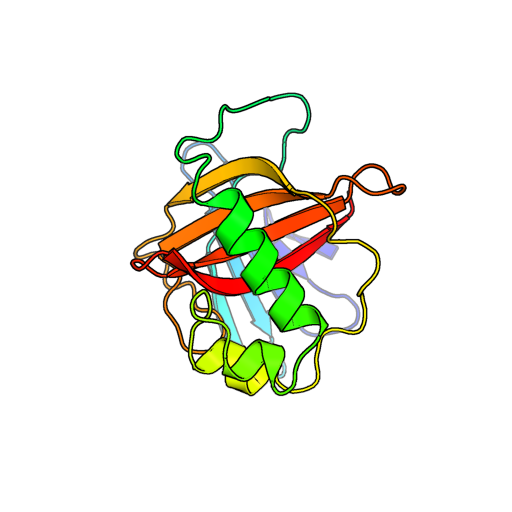0 GLY A O 1
ATOM 676 N N . ALA A 1 91 ? 2.960 -5.679 11.451 1.00 97.00 91 ALA A N 1
ATOM 677 C CA . ALA A 1 91 ? 2.510 -4.294 11.570 1.00 97.00 91 ALA A CA 1
ATOM 678 C C . ALA A 1 91 ? 2.432 -3.848 13.039 1.00 97.00 91 ALA A C 1
ATOM 680 O O . ALA A 1 91 ? 2.968 -2.807 13.408 1.00 97.00 91 ALA A O 1
ATOM 681 N N . LYS A 1 92 ? 1.827 -4.656 13.919 1.00 97.50 92 LYS A N 1
ATOM 682 C CA . LYS A 1 92 ? 1.735 -4.320 15.352 1.00 97.50 92 LYS A CA 1
ATOM 683 C C . LYS A 1 92 ? 3.097 -4.105 16.005 1.00 97.50 92 LYS A C 1
ATOM 685 O O . LYS A 1 92 ? 3.253 -3.202 16.821 1.00 97.50 92 LYS A O 1
ATOM 690 N N . ARG A 1 93 ? 4.072 -4.947 15.667 1.00 96.44 93 ARG A N 1
ATOM 691 C CA . ARG A 1 93 ? 5.436 -4.845 16.191 1.00 96.44 93 ARG A CA 1
ATOM 692 C C . ARG A 1 93 ? 6.119 -3.572 15.699 1.00 96.44 93 ARG A C 1
ATOM 694 O O . ARG A 1 93 ? 6.693 -2.843 16.502 1.00 96.44 93 ARG A O 1
ATOM 701 N N . ASP A 1 94 ? 6.048 -3.313 14.400 1.00 94.88 94 ASP A N 1
ATOM 702 C CA . ASP A 1 94 ? 6.845 -2.262 13.768 1.00 94.88 94 ASP A CA 1
ATOM 703 C C . ASP A 1 94 ? 6.227 -0.865 13.967 1.00 94.88 94 ASP A C 1
ATOM 705 O O . ASP A 1 94 ? 6.958 0.118 14.073 1.00 94.88 94 ASP A O 1
ATOM 709 N N . PHE A 1 95 ? 4.903 -0.778 14.137 1.00 94.31 95 PHE A N 1
ATOM 710 C CA . PHE A 1 95 ? 4.190 0.464 14.461 1.00 94.31 95 PHE A CA 1
ATOM 711 C C . PHE A 1 95 ? 3.942 0.665 15.965 1.00 94.31 95 PHE A C 1
ATOM 713 O O . PHE A 1 95 ? 3.192 1.562 16.344 1.00 94.31 95 PHE A O 1
ATOM 720 N N . ALA A 1 96 ? 4.574 -0.117 16.852 1.00 94.25 96 ALA A N 1
ATOM 721 C CA . ALA A 1 96 ? 4.355 -0.047 18.305 1.00 94.25 96 ALA A CA 1
ATOM 722 C C . ALA A 1 96 ? 4.499 1.369 18.896 1.00 94.25 96 ALA A C 1
ATOM 724 O O . ALA A 1 96 ? 3.791 1.721 19.842 1.00 94.25 96 ALA A O 1
ATOM 725 N N . GLY A 1 97 ? 5.386 2.189 18.321 1.00 91.69 97 GLY A N 1
ATOM 726 C CA . GLY A 1 97 ? 5.613 3.581 18.722 1.00 91.69 97 GLY A CA 1
ATOM 727 C C . GLY A 1 97 ? 4.590 4.597 18.198 1.00 91.69 97 GLY A C 1
ATOM 728 O O . GLY A 1 97 ? 4.681 5.767 18.563 1.00 91.69 97 GLY A O 1
ATOM 729 N N . GLY A 1 98 ? 3.636 4.172 17.371 1.00 90.50 98 GLY A N 1
ATOM 730 C CA . GLY A 1 98 ? 2.717 5.056 16.662 1.00 90.50 98 GLY A CA 1
ATOM 731 C C . GLY A 1 98 ? 3.337 5.698 15.418 1.00 90.50 98 GLY A C 1
ATOM 732 O O . GLY A 1 98 ? 4.538 5.584 15.160 1.00 90.50 98 GLY A O 1
ATOM 733 N N . ILE A 1 99 ? 2.506 6.406 14.654 1.00 86.62 99 ILE A N 1
ATOM 734 C CA . ILE A 1 99 ? 2.916 7.188 13.478 1.00 86.62 99 ILE A CA 1
ATOM 735 C C . ILE A 1 99 ? 2.697 8.675 13.803 1.00 86.62 99 ILE A C 1
ATOM 737 O O . ILE A 1 99 ? 1.604 9.034 14.248 1.00 86.62 99 ILE A O 1
ATOM 741 N N . PRO A 1 100 ? 3.685 9.565 13.584 1.00 72.25 100 PRO A N 1
ATOM 742 C CA . PRO A 1 100 ? 3.634 10.965 14.024 1.00 72.25 100 PRO A CA 1
ATOM 743 C C . PRO A 1 100 ? 2.619 11.874 13.293 1.00 72.25 100 PRO A C 1
ATOM 745 O O . PRO A 1 100 ? 2.674 13.092 13.455 1.00 72.25 100 PRO A O 1
ATOM 748 N N . GLU A 1 101 ? 1.647 11.327 12.555 1.00 68.25 101 GLU A N 1
ATOM 749 C CA . GLU A 1 101 ? 0.681 12.085 11.738 1.00 68.25 101 GLU A CA 1
ATOM 750 C C . GLU A 1 101 ? -0.795 11.851 12.140 1.00 68.25 101 GLU A C 1
ATOM 752 O O . GLU A 1 101 ? -1.618 11.392 11.345 1.00 68.25 101 GLU A O 1
ATOM 757 N N . PRO A 1 102 ? -1.199 12.193 13.379 1.00 56.78 102 PRO A N 1
ATOM 758 C CA . PRO A 1 102 ? -2.511 11.820 13.905 1.00 56.78 102 PRO A CA 1
ATOM 759 C C . PRO A 1 102 ? -3.708 12.607 13.349 1.00 56.78 102 PRO A C 1
ATOM 761 O O . PRO A 1 102 ? -4.850 12.252 13.632 1.00 56.78 102 PRO A O 1
ATOM 764 N N . GLN A 1 103 ? -3.497 13.690 12.595 1.00 59.84 103 GLN A N 1
ATOM 765 C CA . GLN A 1 103 ? -4.561 14.667 12.305 1.00 59.84 103 GLN A CA 1
ATOM 766 C C . GLN A 1 103 ? -5.348 14.401 11.010 1.00 59.84 103 GLN A C 1
ATOM 768 O O . GLN A 1 103 ? -6.339 15.085 10.754 1.00 59.84 103 GLN A O 1
ATOM 773 N N . LEU A 1 104 ? -4.945 13.417 10.200 1.00 64.12 104 LEU A N 1
ATOM 774 C CA . LEU A 1 104 ? -5.471 13.248 8.8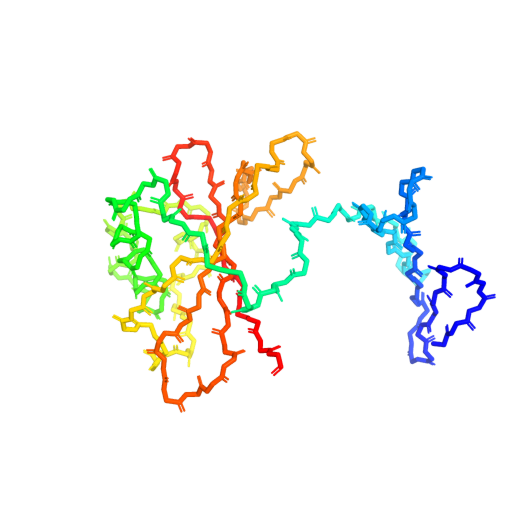38 1.00 64.12 104 LEU A CA 1
ATOM 775 C C . LEU A 1 104 ? -6.515 12.125 8.689 1.00 64.12 104 LEU A C 1
ATOM 777 O O . LEU A 1 104 ? -7.252 12.102 7.704 1.00 64.12 104 LEU A O 1
ATOM 781 N N . LEU A 1 105 ? -6.643 11.224 9.669 1.00 79.06 105 LEU A N 1
ATOM 782 C CA . LEU A 1 105 ? -7.415 9.977 9.548 1.00 79.06 105 LEU A CA 1
ATOM 783 C C . LEU A 1 105 ? -8.767 10.016 10.286 1.00 79.06 105 LEU A C 1
ATOM 785 O O . LEU A 1 105 ? -9.021 9.267 11.230 1.00 79.06 105 LEU A O 1
ATOM 789 N N . ASN A 1 106 ? -9.666 10.889 9.817 1.00 81.31 106 ASN A N 1
ATOM 790 C CA . ASN A 1 106 ? -11.048 10.976 10.320 1.00 81.31 106 ASN A CA 1
ATOM 791 C C . ASN A 1 106 ? -12.065 10.250 9.433 1.00 81.31 106 ASN A C 1
ATOM 793 O O . ASN A 1 106 ? -13.084 9.765 9.919 1.00 81.31 106 ASN A O 1
ATOM 797 N N . SER A 1 107 ? -11.819 10.196 8.124 1.00 87.00 107 SER A N 1
ATOM 798 C CA . SER A 1 107 ? -12.670 9.457 7.195 1.00 87.00 107 SER A CA 1
ATOM 799 C C . SER A 1 107 ? -11.929 9.116 5.910 1.00 87.00 107 SER A C 1
ATOM 801 O O . SER A 1 107 ? -11.035 9.848 5.478 1.00 87.00 107 SER A O 1
ATOM 803 N N . LEU A 1 108 ? -12.338 8.004 5.307 1.00 89.06 108 LEU A N 1
ATOM 804 C CA . LEU A 1 108 ? -11.795 7.471 4.068 1.00 89.06 108 LEU A CA 1
ATOM 805 C C . LEU A 1 108 ? -12.879 7.496 2.997 1.00 89.06 108 LEU A C 1
ATOM 807 O O . LEU A 1 108 ? -14.015 7.096 3.250 1.00 89.06 108 LEU A O 1
ATOM 811 N N . THR A 1 109 ? -12.518 7.945 1.799 1.00 88.56 109 THR A N 1
ATOM 812 C CA . THR A 1 109 ? -13.343 7.776 0.598 1.00 88.56 109 THR A CA 1
ATOM 813 C C . THR A 1 109 ? -12.642 6.787 -0.313 1.00 88.56 109 THR A C 1
ATOM 815 O O . THR A 1 109 ? -11.492 7.012 -0.681 1.00 88.56 109 THR A O 1
ATOM 818 N N . PHE A 1 110 ? -13.301 5.674 -0.635 1.00 89.81 110 PHE A N 1
ATOM 819 C CA . PHE A 1 110 ? -12.743 4.664 -1.532 1.00 89.81 110 PHE A CA 1
ATOM 820 C C . PHE A 1 110 ? -12.464 5.263 -2.912 1.00 89.81 110 PHE A C 1
ATOM 822 O O . PHE A 1 110 ? -13.308 5.972 -3.462 1.00 89.81 110 PHE A O 1
ATOM 829 N N . ILE A 1 111 ? -11.283 4.968 -3.457 1.00 88.38 111 ILE A N 1
ATOM 830 C CA . ILE A 1 111 ? -10.884 5.387 -4.801 1.00 88.38 111 ILE A CA 1
ATOM 831 C C . ILE A 1 111 ? -10.694 4.176 -5.701 1.00 88.38 111 ILE A C 1
ATOM 833 O O . ILE A 1 111 ? -11.277 4.131 -6.774 1.00 88.38 111 ILE A O 1
ATOM 837 N N . HIS A 1 112 ? -9.881 3.201 -5.303 1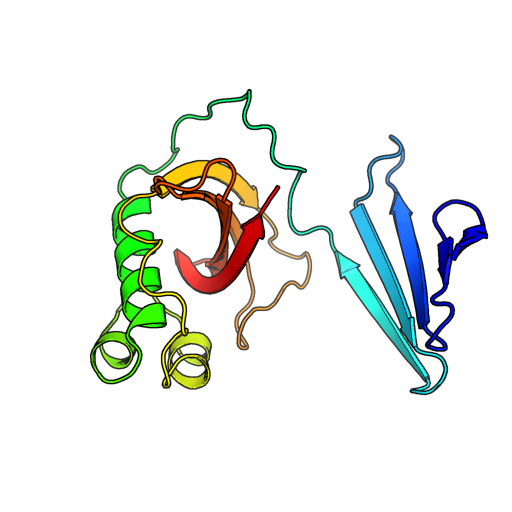.00 88.94 112 HIS A N 1
ATOM 838 C CA . HIS A 1 112 ? -9.588 2.026 -6.129 1.00 88.94 112 HIS A CA 1
ATOM 839 C C . HIS A 1 112 ? -9.071 0.877 -5.268 1.00 88.94 112 HIS A C 1
ATOM 841 O O . HIS A 1 112 ? -8.555 1.098 -4.174 1.00 88.94 112 HIS A O 1
ATOM 847 N N . SER A 1 113 ? -9.147 -0.342 -5.791 1.00 90.50 113 SER A N 1
ATOM 848 C CA . SER A 1 113 ? -8.475 -1.512 -5.230 1.00 90.50 113 SER A CA 1
ATOM 849 C C . SER A 1 113 ? -7.829 -2.344 -6.329 1.00 90.50 113 SER A C 1
ATOM 851 O O . SER A 1 113 ? -8.461 -2.641 -7.342 1.00 90.50 113 SER A O 1
ATOM 853 N N . GLU A 1 114 ? -6.593 -2.770 -6.105 1.00 90.50 114 GLU A N 1
ATOM 854 C CA . GLU A 1 114 ? -5.821 -3.587 -7.036 1.00 90.50 114 GLU A CA 1
ATOM 855 C C . GLU A 1 114 ? -5.464 -4.928 -6.393 1.00 90.50 114 GLU A C 1
ATOM 857 O O . GLU A 1 114 ? -4.838 -4.956 -5.334 1.00 90.50 114 GLU A O 1
ATOM 862 N N . ASN A 1 115 ? -5.787 -6.044 -7.055 1.00 92.12 115 ASN A N 1
ATOM 863 C CA . ASN A 1 115 ? -5.240 -7.342 -6.664 1.00 92.12 115 ASN A CA 1
ATOM 864 C C . ASN A 1 115 ? -3.769 -7.434 -7.095 1.00 92.12 115 ASN A C 1
ATOM 866 O O . ASN A 1 115 ? -3.434 -7.323 -8.280 1.00 92.12 115 ASN A O 1
ATOM 870 N N . VAL A 1 116 ? -2.894 -7.684 -6.127 1.00 92.56 116 VAL A N 1
ATOM 871 C CA . VAL A 1 116 ? -1.445 -7.793 -6.321 1.00 92.56 116 VAL A CA 1
ATOM 872 C C . VAL A 1 116 ? -0.887 -9.158 -5.917 1.00 92.56 116 VAL A C 1
ATOM 874 O O . VAL A 1 116 ? 0.329 -9.325 -5.795 1.00 92.56 116 VAL A O 1
ATOM 877 N N . THR A 1 117 ? -1.754 -10.159 -5.748 1.00 93.81 117 THR A N 1
ATOM 878 C CA . THR A 1 117 ? -1.351 -11.527 -5.414 1.00 93.81 117 THR A CA 1
ATOM 879 C C . THR A 1 117 ? -0.315 -12.052 -6.412 1.00 93.81 117 THR A C 1
ATOM 881 O O . THR A 1 117 ? -0.429 -11.862 -7.622 1.00 93.81 117 THR A O 1
ATOM 884 N N . GLY A 1 118 ? 0.727 -12.712 -5.901 1.00 90.75 118 GLY A N 1
ATOM 885 C CA . GLY A 1 118 ? 1.787 -13.296 -6.728 1.00 90.75 118 GLY A CA 1
ATOM 886 C C . GLY A 1 118 ? 2.801 -12.292 -7.286 1.00 90.75 118 GLY A C 1
ATOM 887 O O . GLY A 1 118 ? 3.742 -12.711 -7.955 1.00 90.75 118 GLY A O 1
ATOM 888 N N . ARG A 1 119 ? 2.674 -10.987 -6.990 1.00 89.56 119 ARG A N 1
ATOM 889 C CA . ARG A 1 119 ? 3.670 -9.971 -7.386 1.00 89.56 119 ARG A CA 1
ATOM 890 C C . ARG A 1 119 ? 4.878 -9.895 -6.441 1.00 89.56 119 ARG A C 1
ATOM 892 O O . ARG A 1 119 ? 5.805 -9.147 -6.723 1.00 89.56 119 ARG A O 1
ATOM 899 N N . GLY A 1 120 ? 4.882 -10.654 -5.340 1.00 90.56 120 GLY A N 1
ATOM 900 C CA . GLY A 1 120 ? 5.980 -10.678 -4.362 1.00 90.56 120 GLY A CA 1
ATOM 901 C C . GLY A 1 120 ? 6.096 -9.400 -3.521 1.00 90.56 12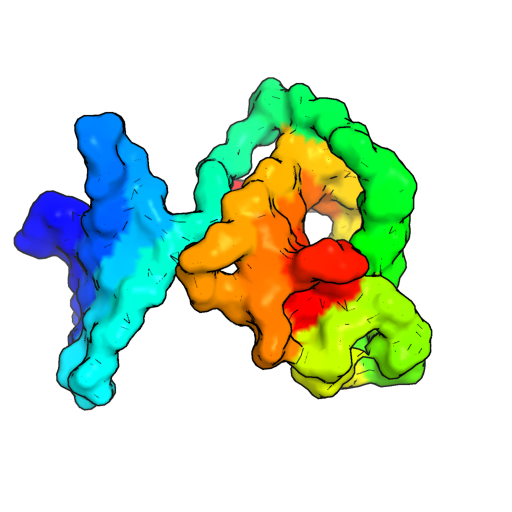0 GLY A C 1
ATOM 902 O O . GLY A 1 120 ? 7.185 -9.061 -3.066 1.00 90.56 120 GLY A O 1
ATOM 903 N N . ILE A 1 121 ? 4.993 -8.663 -3.359 1.00 91.75 121 ILE A N 1
ATOM 904 C CA . ILE A 1 121 ? 4.934 -7.469 -2.509 1.00 91.75 121 ILE A CA 1
ATOM 905 C C . ILE A 1 121 ? 4.730 -7.922 -1.065 1.00 91.75 121 ILE A C 1
ATOM 907 O O . ILE A 1 121 ? 3.834 -8.716 -0.786 1.00 91.75 121 ILE A O 1
ATOM 911 N N . GLN A 1 122 ? 5.550 -7.394 -0.161 1.00 94.31 122 GLN A N 1
ATOM 912 C CA . GLN A 1 122 ? 5.471 -7.656 1.271 1.00 94.31 122 GLN A CA 1
ATOM 913 C C . GLN A 1 122 ? 5.481 -6.336 2.034 1.00 94.31 122 GLN A C 1
ATOM 915 O O . GLN A 1 122 ? 6.221 -5.425 1.661 1.00 94.31 122 GLN A O 1
ATOM 920 N N . GLY A 1 123 ? 4.696 -6.262 3.103 1.00 92.94 123 GLY A N 1
ATOM 921 C CA . GLY A 1 123 ? 4.718 -5.169 4.073 1.00 92.94 123 GLY A CA 1
ATOM 922 C C . GLY A 1 123 ? 4.806 -5.768 5.468 1.00 92.94 123 GLY A C 1
ATOM 923 O O . GLY A 1 123 ? 4.008 -6.646 5.796 1.00 92.94 123 GLY A O 1
ATOM 924 N N . HIS A 1 124 ? 5.805 -5.360 6.253 1.00 94.62 124 HIS A N 1
ATOM 925 C CA . HIS A 1 124 ? 6.031 -5.851 7.619 1.00 94.62 124 HIS A CA 1
ATOM 926 C C . HIS A 1 124 ? 5.914 -7.385 7.752 1.00 94.62 124 HIS A C 1
ATOM 928 O O . HIS A 1 124 ? 5.078 -7.908 8.487 1.00 94.62 124 HIS A O 1
ATOM 934 N N . GLU A 1 125 ? 6.734 -8.112 6.981 1.00 94.56 125 GLU A N 1
ATOM 935 C CA . GLU A 1 125 ? 6.820 -9.589 6.960 1.00 94.56 125 GLU A CA 1
ATOM 936 C C . GLU A 1 125 ? 5.561 -10.336 6.485 1.00 94.56 125 GLU A C 1
ATOM 938 O O . GLU A 1 125 ? 5.535 -11.565 6.531 1.00 94.56 125 GLU A O 1
ATOM 943 N N . SER A 1 126 ? 4.534 -9.638 5.993 1.00 96.81 126 SER A N 1
ATOM 944 C CA . SER A 1 126 ? 3.326 -10.277 5.459 1.00 96.81 126 SER A CA 1
ATOM 945 C C . SER A 1 126 ? 3.189 -10.054 3.959 1.00 96.81 126 SER A C 1
ATOM 947 O O . SER A 1 126 ? 3.454 -8.960 3.454 1.00 96.81 126 SER A O 1
ATOM 949 N N . ASP A 1 127 ? 2.732 -11.086 3.252 1.00 97.12 127 ASP A N 1
ATOM 950 C CA . ASP A 1 127 ? 2.434 -10.999 1.826 1.00 97.12 127 ASP A CA 1
ATOM 951 C C . ASP A 1 127 ? 1.217 -10.102 1.576 1.00 97.12 127 ASP A C 1
ATOM 953 O O . ASP A 1 127 ? 0.157 -10.250 2.196 1.00 97.12 127 ASP A O 1
ATOM 957 N N . VAL A 1 128 ? 1.364 -9.186 0.623 1.00 96.81 128 VAL A N 1
ATOM 958 C CA . VAL A 1 128 ? 0.294 -8.288 0.194 1.00 96.81 128 VAL A CA 1
ATOM 959 C C . VAL A 1 128 ? -0.469 -8.938 -0.953 1.00 96.81 128 VAL A C 1
ATOM 961 O O . VAL A 1 128 ? 0.102 -9.356 -1.962 1.00 96.81 128 VAL A O 1
ATOM 964 N N . SER A 1 129 ? -1.786 -9.010 -0.800 1.00 96.56 129 SER A N 1
ATOM 965 C CA . SER A 1 129 ? -2.701 -9.571 -1.795 1.00 96.56 129 SER A CA 1
ATOM 966 C C . SER A 1 129 ? -3.527 -8.504 -2.504 1.00 96.56 129 SER A C 1
ATOM 968 O O . SER A 1 129 ? -3.891 -8.683 -3.667 1.00 96.56 129 SER A O 1
ATOM 970 N N . GLU A 1 130 ? -3.779 -7.384 -1.833 1.00 95.25 130 GLU A N 1
ATOM 971 C CA . GLU A 1 130 ? -4.580 -6.283 -2.345 1.00 95.25 130 GLU A CA 1
ATOM 972 C C . GLU A 1 130 ? -4.013 -4.958 -1.843 1.00 95.25 130 GLU A C 1
ATOM 974 O O . GLU A 1 130 ? -3.549 -4.853 -0.706 1.00 95.25 130 GLU A O 1
ATOM 979 N N . ILE A 1 131 ? -4.058 -3.946 -2.701 1.00 94.19 131 ILE A N 1
ATOM 980 C CA . ILE A 1 131 ? -3.747 -2.569 -2.336 1.00 94.19 131 ILE A CA 1
ATOM 981 C C . ILE A 1 131 ? -4.997 -1.746 -2.552 1.00 94.19 131 ILE A C 1
ATOM 983 O O . ILE A 1 131 ? -5.528 -1.695 -3.663 1.00 94.19 131 ILE A O 1
ATOM 987 N N . VAL A 1 132 ? -5.466 -1.111 -1.483 1.00 93.38 132 VAL A N 1
ATOM 988 C CA . VAL A 1 132 ? -6.658 -0.270 -1.516 1.00 93.38 132 VAL A CA 1
ATOM 989 C C . VAL A 1 132 ? -6.248 1.180 -1.369 1.00 93.38 132 VAL A C 1
ATOM 991 O O . VAL A 1 132 ? -5.571 1.555 -0.416 1.00 93.38 132 VAL A O 1
ATOM 994 N N . THR A 1 133 ? -6.662 2.003 -2.318 1.00 91.38 133 THR A N 1
ATOM 995 C CA . THR A 1 133 ? -6.422 3.438 -2.298 1.00 91.38 133 THR A CA 1
ATOM 996 C C . THR A 1 133 ? -7.657 4.154 -1.784 1.00 91.38 133 THR A C 1
ATOM 998 O O . THR A 1 133 ? -8.753 4.015 -2.337 1.00 91.38 133 THR A O 1
ATOM 1001 N N . TYR A 1 134 ? -7.455 4.976 -0.763 1.00 90.19 134 TYR A N 1
ATOM 1002 C CA . TYR A 1 134 ? -8.458 5.894 -0.251 1.00 90.19 134 TYR A CA 1
ATOM 1003 C C . TYR A 1 134 ? -7.987 7.333 -0.409 1.00 90.19 134 TYR A C 1
ATOM 1005 O O . TYR A 1 134 ? -6.798 7.626 -0.307 1.00 90.19 134 TYR A O 1
ATOM 1013 N N . GLN A 1 135 ? -8.931 8.242 -0.602 1.00 87.94 135 GLN A N 1
ATOM 1014 C CA . GLN A 1 135 ? -8.710 9.661 -0.376 1.00 87.94 135 GLN A CA 1
ATOM 1015 C C . GLN A 1 135 ? -9.026 9.979 1.085 1.00 87.94 135 GLN A C 1
ATOM 1017 O O . GLN A 1 135 ? -10.077 9.580 1.608 1.00 87.94 135 GLN A O 1
ATOM 1022 N N . LEU A 1 136 ? -8.128 10.712 1.737 1.00 84.75 136 LEU A N 1
ATOM 1023 C CA . LEU A 1 136 ? -8.362 11.224 3.079 1.00 84.75 136 LEU A CA 1
ATOM 1024 C C . LEU A 1 136 ? -9.251 12.455 2.982 1.00 84.75 136 LEU A C 1
ATOM 1026 O O . LEU A 1 136 ? -8.913 13.435 2.318 1.00 84.75 136 LEU A O 1
ATOM 1030 N N . LYS A 1 137 ? -10.399 12.430 3.662 1.00 72.00 137 LYS A N 1
ATOM 1031 C CA . LYS A 1 137 ? -11.221 13.635 3.792 1.00 72.00 137 LYS A CA 1
ATOM 1032 C C . LYS A 1 137 ? -10.608 14.496 4.892 1.00 72.00 137 LYS A C 1
ATOM 1034 O O . LYS A 1 137 ? -10.940 14.356 6.070 1.00 72.00 137 LYS A O 1
ATOM 1039 N N . SER A 1 138 ? -9.668 15.341 4.500 1.00 65.69 138 SER A N 1
ATOM 1040 C CA . SER A 1 138 ? -8.997 16.284 5.385 1.00 65.69 138 SER A CA 1
ATOM 1041 C C . SER A 1 138 ? -9.149 17.713 4.858 1.00 65.69 138 SER A C 1
ATOM 1043 O O . SER A 1 138 ? -9.722 17.943 3.793 1.00 65.69 138 SER A O 1
ATOM 1045 N N . ASN A 1 139 ? -8.649 18.685 5.618 1.00 58.41 139 ASN A N 1
ATOM 1046 C CA . ASN A 1 139 ? -8.600 20.082 5.181 1.00 58.41 139 ASN A CA 1
ATOM 1047 C C . ASN A 1 139 ? -7.523 20.309 4.101 1.00 58.41 139 ASN A C 1
ATOM 1049 O O . ASN A 1 139 ? -7.441 21.404 3.548 1.00 58.41 139 ASN A O 1
ATOM 1053 N N . LEU A 1 140 ? -6.696 19.294 3.829 1.00 60.66 140 LEU A N 1
ATOM 1054 C CA . LEU A 1 140 ? -5.717 19.275 2.755 1.00 60.66 140 LEU A CA 1
ATOM 1055 C C . LEU A 1 140 ? -6.357 18.605 1.528 1.00 60.66 140 LEU A C 1
ATOM 1057 O O . LEU A 1 140 ? -6.761 17.439 1.617 1.00 60.66 140 LEU A O 1
ATOM 1061 N N . PRO A 1 141 ? -6.504 19.319 0.399 1.00 64.19 141 PRO A N 1
ATOM 1062 C CA . PRO A 1 141 ? -6.837 18.667 -0.858 1.00 64.19 141 PRO A CA 1
ATOM 1063 C C . PRO A 1 141 ? -5.698 17.715 -1.260 1.00 64.19 141 PRO A C 1
ATOM 1065 O O . PRO A 1 141 ? -4.538 17.964 -0.952 1.00 64.19 141 PRO A O 1
ATOM 1068 N N . ASP A 1 142 ? -6.051 16.629 -1.953 1.00 75.44 142 ASP A N 1
ATOM 1069 C CA . ASP A 1 142 ? -5.111 15.749 -2.664 1.00 75.44 142 ASP A CA 1
ATOM 1070 C C . ASP A 1 142 ? -4.180 14.842 -1.835 1.00 75.44 142 ASP A C 1
ATOM 1072 O O . ASP A 1 142 ? -3.161 14.366 -2.337 1.00 75.44 142 ASP A O 1
ATOM 1076 N N . THR A 1 143 ? -4.575 14.487 -0.608 1.00 83.75 143 THR A N 1
ATOM 1077 C CA . THR A 1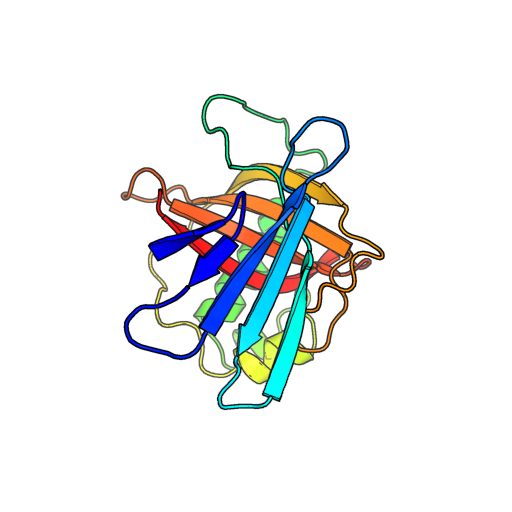 143 ? -3.910 13.418 0.156 1.00 83.75 143 THR A CA 1
ATOM 1078 C C . THR A 1 143 ? -4.613 12.066 -0.014 1.00 83.75 143 THR A C 1
ATOM 1080 O O . THR A 1 143 ? -5.814 11.916 0.249 1.00 83.75 143 THR A O 1
ATOM 1083 N N . TYR A 1 144 ? -3.845 11.056 -0.406 1.00 87.19 144 TYR A N 1
ATOM 1084 C CA . TYR A 1 144 ? -4.272 9.670 -0.566 1.00 87.19 144 TYR A CA 1
ATOM 1085 C C . TYR A 1 144 ? -3.535 8.773 0.420 1.00 87.19 144 TYR A C 1
ATOM 1087 O O . TYR A 1 144 ? -2.401 9.048 0.801 1.00 87.19 144 TYR A O 1
ATOM 1095 N N . ILE A 1 145 ? -4.170 7.672 0.799 1.00 89.94 145 ILE A N 1
ATOM 1096 C CA . ILE A 1 145 ? -3.529 6.595 1.543 1.00 89.94 145 ILE A CA 1
ATOM 1097 C C . ILE A 1 145 ? -3.657 5.296 0.755 1.00 89.94 145 ILE A C 1
ATOM 1099 O O . ILE A 1 145 ? -4.752 4.922 0.320 1.00 89.94 145 ILE A O 1
ATOM 1103 N N . LEU A 1 146 ? -2.528 4.628 0.543 1.00 92.69 146 LEU A N 1
ATOM 1104 C CA . LEU A 1 146 ? -2.470 3.278 0.005 1.00 92.69 146 LEU A CA 1
ATOM 1105 C C . LEU A 1 146 ? -2.385 2.322 1.183 1.00 92.69 146 LEU A C 1
ATOM 1107 O O . LEU A 1 146 ? -1.478 2.421 2.000 1.00 92.69 146 LEU A O 1
ATOM 1111 N N . VAL A 1 147 ? -3.339 1.409 1.277 1.00 95.00 147 VAL A N 1
ATOM 1112 C CA . VAL A 1 147 ? -3.432 0.430 2.357 1.00 95.00 147 VAL A CA 1
ATOM 1113 C C . VAL A 1 147 ? -3.091 -0.939 1.793 1.00 95.00 147 VAL A C 1
ATOM 1115 O O . VAL A 1 147 ? -3.742 -1.401 0.853 1.00 95.00 147 VAL A O 1
ATOM 1118 N N . HIS A 1 148 ? -2.092 -1.592 2.377 1.00 96.56 148 HIS A N 1
ATOM 1119 C CA . HIS A 1 148 ? -1.637 -2.919 1.980 1.00 96.56 148 HIS A CA 1
ATOM 1120 C C . HIS A 1 148 ? -2.361 -3.985 2.800 1.00 96.56 148 HIS A C 1
ATOM 1122 O O . HIS A 1 148 ? -2.247 -4.013 4.029 1.00 96.56 148 HIS A O 1
ATOM 1128 N N . LEU A 1 149 ? -3.097 -4.864 2.120 1.00 97.44 149 LEU A N 1
ATOM 1129 C CA . LEU A 1 149 ? -3.915 -5.900 2.744 1.00 97.44 149 LEU A CA 1
ATOM 1130 C C . LEU A 1 149 ? -3.399 -7.307 2.437 1.00 97.44 149 LEU A C 1
ATOM 1132 O O . LEU A 1 149 ? -3.076 -7.642 1.291 1.00 97.44 149 LEU A O 1
ATOM 1136 N N . THR A 1 150 ? -3.401 -8.164 3.455 1.00 97.75 150 THR A N 1
ATOM 1137 C CA . THR A 1 150 ? -3.221 -9.614 3.287 1.00 97.75 150 THR A CA 1
ATOM 1138 C C . THR A 1 150 ? -4.470 -10.259 2.679 1.00 97.75 150 THR A C 1
ATOM 1140 O O . THR A 1 150 ? -5.516 -9.619 2.557 1.00 97.75 150 THR A O 1
ATOM 1143 N N . THR A 1 151 ? -4.392 -11.544 2.317 1.00 96.50 151 THR A N 1
ATOM 1144 C CA . THR A 1 151 ? -5.552 -12.314 1.818 1.00 96.50 151 THR A CA 1
ATOM 1145 C C . THR A 1 151 ? -6.701 -12.382 2.822 1.00 96.50 151 THR A C 1
ATOM 1147 O O . THR A 1 151 ? -7.860 -12.476 2.428 1.00 96.50 151 THR A O 1
ATOM 1150 N N . ASP A 1 152 ? -6.387 -12.274 4.114 1.00 95.62 152 ASP A N 1
ATOM 1151 C CA . ASP A 1 152 ? -7.360 -12.259 5.211 1.00 95.62 152 ASP A CA 1
ATOM 1152 C C . ASP A 1 152 ? -7.918 -10.850 5.478 1.00 95.62 152 ASP A C 1
ATOM 1154 O O . ASP A 1 152 ? -8.596 -10.619 6.479 1.00 95.62 152 ASP A O 1
ATOM 1158 N N . SER A 1 153 ? -7.637 -9.890 4.587 1.00 95.00 153 SER A N 1
ATOM 1159 C CA . SER A 1 153 ? -8.024 -8.479 4.713 1.00 95.00 153 SER A CA 1
ATOM 1160 C C . SER A 1 153 ? -7.459 -7.781 5.958 1.00 95.00 153 SER A C 1
ATOM 1162 O O . SER A 1 153 ? -8.049 -6.814 6.445 1.00 95.00 153 SER A O 1
ATOM 1164 N N . LEU A 1 154 ? -6.317 -8.246 6.475 1.00 97.69 154 LEU A N 1
ATOM 1165 C CA . LEU A 1 154 ? -5.594 -7.563 7.548 1.00 97.69 154 LEU A CA 1
ATOM 1166 C C . LEU A 1 154 ? -4.688 -6.487 6.958 1.00 97.69 154 LEU A C 1
ATOM 1168 O O . LEU A 1 154 ? -3.991 -6.734 5.974 1.00 97.69 154 LEU A O 1
ATOM 1172 N N . VAL A 1 155 ? -4.667 -5.315 7.588 1.00 97.88 155 VAL A N 1
ATOM 1173 C CA . VAL A 1 155 ? -3.725 -4.249 7.248 1.00 97.88 155 VAL A CA 1
ATOM 1174 C C . VAL A 1 155 ? -2.331 -4.689 7.676 1.00 97.88 155 VAL A C 1
ATOM 1176 O O . VAL A 1 155 ? -2.123 -5.097 8.820 1.00 97.88 155 VAL A O 1
ATOM 1179 N N . THR A 1 156 ? -1.383 -4.630 6.747 1.00 97.69 156 THR A N 1
ATOM 1180 C CA . THR A 1 156 ? 0.019 -4.928 7.045 1.00 97.69 156 THR A CA 1
ATOM 1181 C C . THR A 1 156 ? 0.926 -3.718 6.916 1.00 97.69 156 THR A C 1
ATOM 1183 O O . THR A 1 156 ? 1.952 -3.688 7.574 1.00 97.69 156 THR A O 1
ATOM 1186 N N . ASP A 1 157 ? 0.555 -2.727 6.104 1.00 95.44 157 ASP A N 1
ATOM 1187 C CA . ASP A 1 157 ? 1.328 -1.501 5.890 1.00 95.44 157 ASP A CA 1
ATOM 1188 C C . ASP A 1 157 ? 0.435 -0.408 5.273 1.00 95.44 157 ASP A C 1
ATOM 1190 O O . ASP A 1 157 ? -0.642 -0.709 4.737 1.00 95.44 157 ASP A O 1
ATOM 1194 N N . CYS A 1 158 ? 0.881 0.846 5.285 1.00 93.44 158 CYS A N 1
ATOM 1195 C CA . CYS A 1 158 ? 0.250 1.933 4.547 1.00 93.44 158 CYS A CA 1
ATOM 1196 C C . CYS A 1 158 ? 1.234 3.030 4.120 1.00 93.44 158 CYS A C 1
ATOM 1198 O O . CYS A 1 158 ? 2.116 3.408 4.884 1.00 93.44 158 CYS A O 1
ATOM 1200 N N . ASP A 1 159 ? 0.993 3.618 2.948 1.00 89.69 159 ASP A N 1
ATOM 1201 C CA . ASP A 1 159 ? 1.735 4.778 2.447 1.00 89.69 159 ASP A CA 1
ATOM 1202 C C . ASP A 1 159 ? 0.820 5.996 2.322 1.00 89.69 159 ASP A C 1
ATOM 1204 O O . ASP A 1 159 ? -0.258 5.915 1.721 1.00 89.69 159 ASP A O 1
ATOM 1208 N N . LEU A 1 160 ? 1.274 7.142 2.831 1.00 86.75 160 LEU A N 1
ATOM 1209 C CA . LEU A 1 160 ? 0.658 8.437 2.559 1.00 86.75 160 LEU A CA 1
ATOM 1210 C C . LEU A 1 160 ? 1.235 9.009 1.262 1.00 86.75 160 LEU A C 1
ATOM 1212 O O . LEU A 1 160 ? 2.452 9.084 1.091 1.00 86.75 160 LEU A O 1
ATOM 1216 N N . VAL A 1 161 ? 0.366 9.424 0.346 1.00 82.25 161 VAL A N 1
ATOM 1217 C CA . VAL A 1 161 ? 0.764 10.009 -0.934 1.00 82.25 161 VAL A CA 1
ATOM 1218 C C . VAL A 1 161 ? 0.041 11.325 -1.143 1.00 82.25 161 VAL A C 1
ATOM 1220 O O . VAL A 1 161 ? -1.184 11.376 -1.233 1.00 82.25 161 VAL A O 1
ATOM 1223 N N . GLU A 1 162 ? 0.823 12.389 -1.249 1.00 78.12 162 GLU A N 1
ATOM 1224 C CA . GLU A 1 162 ? 0.368 13.714 -1.654 1.00 78.12 162 GLU A CA 1
ATOM 1225 C C . GLU A 1 162 ? 0.541 13.866 -3.169 1.00 78.12 162 GLU A C 1
ATOM 1227 O O . GLU A 1 162 ? 1.495 13.334 -3.750 1.00 78.12 162 GLU A O 1
ATOM 1232 N N . LYS A 1 163 ? -0.397 14.558 -3.817 1.00 67.19 163 LYS A N 1
ATOM 1233 C CA . LYS A 1 163 ? -0.349 14.852 -5.252 1.00 67.19 163 LYS A CA 1
ATOM 1234 C C . LYS A 1 163 ? -0.139 16.337 -5.520 1.00 67.19 163 LYS A C 1
ATOM 1236 O O . LYS A 1 163 ? -0.697 17.159 -4.767 1.00 67.19 163 LYS A O 1
#

Mean predicted aligned error: 6.18 Å

Secondary structure (DSSP, 8-state):
-EEETTEEE-SSSSEEEEEEE-TTS-EEEEEEEETTTTEEEEEE--SPPP-TT-----S-TTHHHHHHHHHHHHHH-HHHHHH-TTB-HHHHHHTTT--S-TTS-S-EEEEEEEE-TTS--EETTEE--EEEEEEE-SSSTTEEEEEEE-TT--EEEEEEEE-

Solvent-accessible surface area (backbone atoms only — not comparable to full-atom values): 9166 Å² total; per-residue (Å²): 83,79,80,51,91,58,26,34,34,53,92,88,48,68,34,35,41,36,54,40,58,50,99,85,66,48,74,53,26,34,36,43,35,34,63,86,77,73,41,75,45,82,44,65,57,78,64,80,82,88,56,88,87,56,86,46,81,62,93,53,72,78,48,57,62,50,51,52,54,34,52,49,19,38,32,66,8,49,69,55,24,71,69,42,84,39,44,35,72,42,27,38,64,75,30,38,86,29,43,100,68,76,88,47,80,82,44,77,41,64,47,50,74,35,82,38,62,91,60,81,46,67,31,53,97,37,61,31,28,33,32,38,35,26,36,38,64,50,98,53,83,57,38,31,36,42,38,32,18,28,87,86,66,24,38,26,43,73,47,84,44,78,110

Sequence (163 aa):
MPVATNTFTSNDRNVSVTFTVDANGHVTGFTLKDKDQGYERAVPRIGPLVDATKTYADPDPSRTPKILLALQAMIQGGKQLEEASGLTLGAKRDFAGGIPEPQLLNSLTFIHSENVTGRGIQGHESDVSEIVTYQLKSNLPDTYILVHLTTDSLVTDCDLVEK

Radius of gyration: 17.42 Å; Cα contacts (8 Å, |Δi|>4): 316; chains: 1; bounding box: 47×33×48 Å

Organism: NCBI:txid2070510

pLDDT: mean 89.02, std 9.53, range [56.78, 98.0]

Nearest PDB structures (foldseek):
  6j4e-assembly1_B  TM=7.245E-01  e=1.529E-01  Arabidopsis thaliana
  6j4g-assembly1_B  TM=7.373E-01  e=2.458E-01  Arabidopsis thaliana
  7d11-assembly1_A  TM=6.719E-01  e=2.458E-01  Arabidopsis thaliana
  6j4f-assembly2_B  TM=7.444E-01  e=5.983E-01  Arabidopsis thaliana